Protein AF-A0A936H8Q2-F1 (afdb_monomer_lite)

Sequence (75 aa):
MEIVDILEYREQAKLIGYFKNKGTEWCEGIDVFCSDMWPGFINTARAVFPRATVVVDRFHFFITRRCFVRFSIGI

Radius of gyration: 11.95 Å; chains: 1; bounding box: 28×22×33 Å

Foldseek 3Di:
DDDPDDDPDLALVVLLVVLVVVDLVVLAQFAEWEWEPPVSSVVSCVVRRVRHHYHHDPDPPPDDPDIDIDTDRDD

Secondary structure (DSSP, 8-state):
-------S---HHHHHHHHHHT-HHHHHTEEEEEEES-HHHHHHHHHH-TTSEEEEE----TT------EEEE--

Structure (mmCIF, N/CA/C/O backbone):
data_AF-A0A936H8Q2-F1
#
_entry.id   AF-A0A936H8Q2-F1
#
loop_
_atom_site.group_PDB
_atom_site.id
_atom_site.type_symbol
_atom_site.label_atom_id
_atom_site.label_alt_id
_atom_site.label_comp_id
_atom_site.label_asym_id
_atom_site.label_entity_id
_atom_site.label_seq_id
_atom_site.pdbx_PDB_ins_code
_atom_site.Cartn_x
_atom_site.Cartn_y
_atom_site.Cartn_z
_atom_site.occupancy
_atom_site.B_iso_or_equiv
_atom_site.auth_seq_id
_atom_site.auth_comp_id
_atom_site.auth_asym_id
_atom_site.auth_atom_id
_atom_site.pdbx_PDB_model_num
ATOM 1 N N . MET A 1 1 ? -15.236 1.878 -11.555 1.00 48.81 1 MET A N 1
ATOM 2 C CA . MET A 1 1 ? -13.832 1.947 -11.102 1.00 48.81 1 MET A CA 1
ATOM 3 C C . MET A 1 1 ? -13.651 3.324 -10.516 1.00 48.81 1 MET A C 1
ATOM 5 O O . MET A 1 1 ? -13.684 4.287 -11.266 1.00 48.81 1 MET A O 1
ATOM 9 N N . GLU A 1 2 ? -13.582 3.410 -9.196 1.00 67.00 2 GLU A N 1
ATOM 10 C CA . GLU A 1 2 ? -13.403 4.678 -8.495 1.00 67.00 2 GLU A CA 1
ATOM 11 C C . GLU A 1 2 ? -11.927 4.799 -8.113 1.00 67.00 2 GLU A C 1
ATOM 13 O O . GLU A 1 2 ? -11.331 3.841 -7.616 1.00 67.00 2 GLU A O 1
ATOM 18 N N . ILE A 1 3 ? -11.307 5.926 -8.458 1.00 72.25 3 ILE A N 1
ATOM 19 C CA . ILE A 1 3 ? -9.899 6.185 -8.154 1.00 72.25 3 ILE A CA 1
ATOM 20 C C . ILE A 1 3 ? -9.864 6.875 -6.795 1.00 72.25 3 ILE A C 1
ATOM 22 O O . ILE A 1 3 ? -10.414 7.962 -6.662 1.00 72.25 3 ILE A O 1
ATOM 26 N N . VAL A 1 4 ? -9.219 6.244 -5.810 1.00 78.19 4 VAL A N 1
ATOM 27 C CA . VAL A 1 4 ? -9.112 6.797 -4.449 1.00 78.19 4 VAL A CA 1
ATOM 28 C C . VAL A 1 4 ? -8.168 7.998 -4.413 1.00 78.19 4 VAL A C 1
ATOM 30 O O . VAL A 1 4 ? -8.521 9.030 -3.864 1.00 78.19 4 VAL A O 1
ATOM 33 N N . ASP A 1 5 ? -6.970 7.861 -4.985 1.00 81.69 5 ASP A N 1
ATOM 34 C CA . ASP A 1 5 ? -5.940 8.904 -5.034 1.00 81.69 5 ASP A CA 1
ATOM 35 C C . ASP A 1 5 ? -4.889 8.559 -6.100 1.00 81.69 5 ASP A C 1
ATOM 37 O O . ASP A 1 5 ? -4.724 7.396 -6.485 1.00 81.69 5 ASP A O 1
ATOM 41 N N . ILE A 1 6 ? -4.142 9.569 -6.552 1.00 83.06 6 ILE A N 1
ATOM 42 C CA . ILE A 1 6 ? -2.986 9.409 -7.441 1.00 83.06 6 ILE A CA 1
ATOM 43 C C . ILE A 1 6 ? -1.739 9.884 -6.695 1.00 83.06 6 ILE A C 1
ATOM 45 O O . ILE A 1 6 ? -1.634 11.052 -6.332 1.00 83.06 6 ILE A O 1
ATOM 49 N N . LEU A 1 7 ? -0.784 8.977 -6.482 1.00 85.06 7 LEU A N 1
ATOM 50 C CA . LEU A 1 7 ? 0.488 9.280 -5.824 1.00 85.06 7 LEU A CA 1
ATOM 51 C C . LEU A 1 7 ? 1.606 9.404 -6.864 1.00 85.06 7 LEU A C 1
ATOM 53 O O . LEU A 1 7 ? 1.774 8.529 -7.711 1.00 85.06 7 LEU A O 1
ATOM 57 N N . GLU A 1 8 ? 2.407 10.466 -6.774 1.00 86.19 8 GLU A N 1
ATOM 58 C CA . GLU A 1 8 ? 3.552 10.703 -7.675 1.00 86.19 8 GLU A CA 1
ATOM 59 C C . GLU A 1 8 ? 4.829 9.963 -7.246 1.00 86.19 8 GLU A C 1
ATOM 61 O O . GLU A 1 8 ? 5.863 10.016 -7.912 1.00 86.19 8 GLU A O 1
ATOM 66 N N . TYR A 1 9 ? 4.774 9.257 -6.118 1.00 84.19 9 TYR A N 1
ATOM 67 C CA . TYR A 1 9 ? 5.901 8.554 -5.525 1.00 84.19 9 TYR A CA 1
ATOM 68 C C . TYR A 1 9 ? 5.587 7.075 -5.321 1.00 84.19 9 TYR A C 1
ATOM 70 O O . TYR A 1 9 ? 4.443 6.667 -5.141 1.00 84.19 9 TYR A O 1
ATOM 78 N N . ARG A 1 10 ? 6.652 6.271 -5.288 1.00 82.00 10 ARG A N 1
ATOM 79 C CA . ARG A 1 10 ? 6.586 4.842 -4.952 1.00 82.00 10 ARG A CA 1
ATOM 80 C C . ARG A 1 10 ? 7.369 4.479 -3.698 1.00 82.00 10 ARG A C 1
ATOM 82 O O . ARG A 1 10 ? 7.363 3.333 -3.307 1.00 82.00 10 ARG A O 1
ATOM 89 N N . GLU A 1 11 ? 8.082 5.406 -3.069 1.00 87.69 11 GLU A N 1
ATOM 90 C CA . GLU A 1 11 ? 8.935 5.090 -1.915 1.00 87.69 11 GLU A CA 1
ATOM 91 C C . GLU A 1 11 ? 8.143 4.417 -0.782 1.00 87.69 11 GLU A C 1
ATOM 93 O O . GLU A 1 11 ? 7.136 4.952 -0.318 1.00 87.69 11 GLU A O 1
ATOM 98 N N . GLN A 1 12 ? 8.626 3.265 -0.303 1.00 86.88 12 GLN A N 1
ATOM 99 C CA . GLN A 1 12 ? 7.931 2.447 0.697 1.00 86.88 12 GLN A CA 1
ATOM 100 C C . GLN A 1 12 ? 7.564 3.250 1.956 1.00 86.88 12 GLN A C 1
ATOM 102 O O . GLN A 1 12 ? 6.431 3.179 2.424 1.00 86.88 12 GLN A O 1
ATOM 107 N N . ALA A 1 13 ? 8.496 4.059 2.472 1.00 89.50 13 ALA A N 1
ATOM 108 C CA . ALA A 1 13 ? 8.270 4.878 3.663 1.00 89.50 13 ALA A CA 1
ATOM 109 C C . ALA A 1 13 ? 7.112 5.875 3.480 1.00 89.50 13 ALA A C 1
ATOM 111 O O . ALA A 1 13 ? 6.260 6.001 4.360 1.00 89.50 13 ALA A O 1
ATOM 112 N N . LYS A 1 14 ? 7.039 6.533 2.314 1.00 89.31 14 LYS A N 1
ATOM 113 C CA . LYS A 1 14 ? 5.957 7.473 1.991 1.00 89.31 14 LYS A CA 1
ATOM 114 C C . LYS A 1 14 ? 4.620 6.758 1.811 1.00 89.31 14 LYS A C 1
ATOM 116 O O . LYS A 1 14 ? 3.608 7.263 2.279 1.00 89.31 14 LYS A O 1
ATOM 121 N N . LEU A 1 15 ? 4.611 5.567 1.206 1.00 88.31 15 LEU A N 1
ATOM 122 C CA . LEU A 1 15 ? 3.396 4.755 1.063 1.00 88.31 15 LEU A CA 1
ATOM 123 C C . LEU A 1 15 ? 2.853 4.289 2.422 1.00 88.31 15 LEU A C 1
ATOM 125 O O . LEU A 1 15 ? 1.655 4.384 2.665 1.00 88.31 15 LEU A O 1
ATOM 129 N N . ILE A 1 16 ? 3.727 3.834 3.328 1.00 89.81 16 ILE A N 1
ATOM 130 C CA . ILE A 1 16 ? 3.329 3.463 4.696 1.00 89.81 16 ILE A CA 1
ATOM 131 C C . ILE A 1 16 ? 2.728 4.673 5.417 1.00 89.81 16 ILE A C 1
ATOM 133 O O . ILE A 1 16 ? 1.681 4.547 6.048 1.00 89.81 16 ILE A O 1
ATOM 137 N N . GLY A 1 17 ? 3.367 5.842 5.309 1.00 91.31 17 GLY A N 1
ATOM 138 C CA . GLY A 1 17 ? 2.846 7.085 5.879 1.00 91.31 17 GLY A CA 1
ATOM 139 C C . GLY A 1 17 ? 1.479 7.460 5.307 1.00 91.31 17 GLY A C 1
ATOM 140 O O . GLY A 1 17 ? 0.561 7.747 6.068 1.00 91.31 17 GLY A O 1
ATOM 141 N N . TYR A 1 18 ? 1.318 7.386 3.984 1.00 90.62 18 TYR A N 1
ATOM 142 C CA . TYR A 1 18 ? 0.054 7.669 3.306 1.00 90.62 18 TYR A CA 1
ATOM 143 C C . TYR A 1 18 ? -1.092 6.796 3.831 1.00 90.62 18 TYR A C 1
ATOM 145 O O . TYR A 1 18 ? -2.135 7.328 4.205 1.00 90.62 18 TYR A O 1
ATOM 153 N N . PHE A 1 19 ? -0.894 5.478 3.928 1.00 88.00 19 PHE A N 1
ATOM 154 C CA . PHE A 1 19 ? -1.951 4.593 4.415 1.00 88.00 19 PHE A CA 1
ATOM 155 C C . PHE A 1 19 ? -2.246 4.787 5.901 1.00 88.00 19 PHE A C 1
ATOM 157 O O . PHE A 1 19 ? -3.408 4.872 6.281 1.00 88.00 19 PHE A O 1
ATOM 164 N N . LYS A 1 20 ? -1.219 4.961 6.741 1.00 88.31 20 LYS A N 1
ATOM 165 C CA . LYS A 1 20 ? -1.428 5.272 8.164 1.00 88.31 20 LYS A CA 1
ATOM 166 C C . LYS A 1 20 ? -2.198 6.579 8.367 1.00 88.31 20 LYS A C 1
ATOM 168 O O . LYS A 1 20 ? -3.032 6.651 9.262 1.00 88.31 20 LYS A O 1
ATOM 173 N N . ASN A 1 21 ? -1.973 7.577 7.513 1.00 91.19 21 ASN A N 1
ATOM 174 C CA . ASN A 1 21 ? -2.694 8.850 7.560 1.00 91.19 21 ASN A CA 1
ATOM 175 C C . ASN A 1 21 ? -4.182 8.725 7.188 1.00 91.19 21 ASN A C 1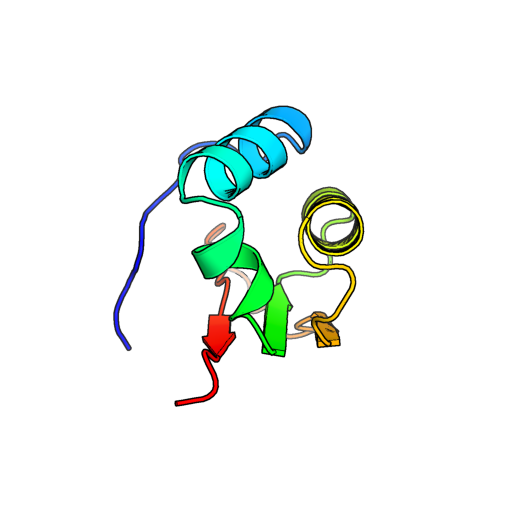
ATOM 177 O O . ASN A 1 21 ? -4.964 9.579 7.594 1.00 91.19 21 ASN A O 1
ATOM 181 N N . LYS A 1 22 ? -4.597 7.684 6.450 1.00 86.56 22 LYS A N 1
ATOM 182 C CA . LYS A 1 22 ? -6.023 7.401 6.188 1.00 86.56 22 LYS A CA 1
ATOM 183 C C . LYS A 1 22 ? -6.753 6.849 7.420 1.00 86.56 22 LYS A C 1
ATOM 185 O O . LYS A 1 22 ? -7.979 6.851 7.441 1.00 86.56 22 LYS A O 1
ATOM 190 N N . GLY A 1 23 ? -6.011 6.433 8.446 1.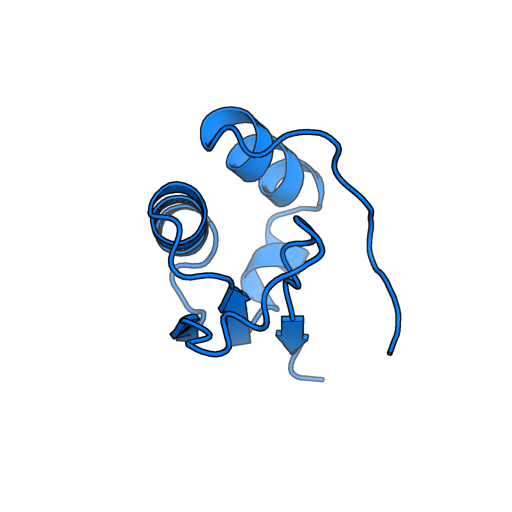00 87.19 23 GLY A N 1
ATOM 191 C CA . GLY A 1 23 ? -6.541 5.915 9.701 1.00 87.19 23 GLY A CA 1
ATOM 192 C C . GLY A 1 23 ? -6.480 4.393 9.791 1.00 87.19 23 GLY A C 1
ATOM 193 O O . GLY A 1 23 ? -6.543 3.676 8.790 1.00 87.19 23 GLY A O 1
ATOM 194 N N . THR A 1 24 ? -6.347 3.898 11.022 1.00 84.50 24 THR A N 1
ATOM 195 C CA . THR A 1 24 ? -6.223 2.462 11.305 1.00 84.50 24 THR A CA 1
ATOM 196 C C . THR A 1 24 ? -7.489 1.699 10.928 1.00 84.50 24 THR A C 1
ATOM 198 O O . THR A 1 24 ? -7.380 0.661 10.289 1.00 84.50 24 THR A O 1
ATOM 201 N N . GLU A 1 25 ? -8.676 2.238 11.222 1.00 83.81 25 GLU A N 1
ATOM 202 C CA . GLU A 1 25 ? -9.959 1.608 10.865 1.00 83.81 25 GLU A CA 1
ATOM 203 C C . GLU A 1 25 ? -10.099 1.413 9.351 1.00 83.81 25 GLU A C 1
ATOM 205 O O . GLU A 1 25 ? -10.519 0.355 8.888 1.00 83.81 25 GLU A O 1
ATOM 210 N N . TRP A 1 26 ? -9.670 2.408 8.568 1.00 84.75 26 TRP A N 1
ATOM 211 C CA . TRP A 1 26 ? -9.668 2.313 7.110 1.00 84.75 26 TRP A CA 1
ATOM 212 C C . TRP A 1 26 ? -8.714 1.220 6.616 1.00 84.75 26 TRP A C 1
ATOM 214 O O . TRP A 1 26 ? -9.047 0.473 5.700 1.00 84.75 26 TRP A O 1
ATOM 224 N N . CYS A 1 27 ? -7.541 1.095 7.244 1.00 84.56 27 CYS A N 1
ATOM 225 C CA . CYS A 1 27 ? -6.578 0.048 6.910 1.00 84.56 27 CYS A CA 1
ATOM 226 C C . CYS A 1 27 ? -7.070 -1.352 7.299 1.00 84.56 27 CYS A C 1
ATOM 228 O O . CYS A 1 27 ? -6.858 -2.306 6.555 1.00 84.56 27 CYS A O 1
ATOM 230 N N . GLU A 1 28 ? -7.716 -1.486 8.454 1.00 83.81 28 GLU A N 1
ATOM 231 C CA . GLU A 1 28 ? -8.247 -2.760 8.943 1.00 83.81 28 GLU A CA 1
ATOM 232 C C . GLU A 1 28 ? -9.465 -3.243 8.152 1.00 83.81 28 GLU A C 1
ATOM 234 O O . GLU A 1 28 ? -9.687 -4.450 8.078 1.00 83.81 28 GLU A O 1
ATOM 239 N N . GLY A 1 29 ? -10.212 -2.329 7.526 1.00 82.38 29 GLY A N 1
ATOM 240 C CA . GLY A 1 29 ? -11.324 -2.651 6.630 1.00 82.38 29 GLY A CA 1
ATOM 241 C C . GLY A 1 29 ? -10.908 -3.159 5.244 1.00 82.38 29 GLY A C 1
ATOM 242 O O . GLY A 1 29 ? -11.774 -3.460 4.428 1.00 82.38 29 GLY A O 1
ATOM 243 N N . ILE A 1 30 ? -9.609 -3.236 4.936 1.00 83.94 30 ILE A N 1
ATOM 244 C CA . ILE A 1 30 ? -9.123 -3.758 3.653 1.00 83.94 30 ILE A CA 1
ATOM 245 C C . ILE A 1 30 ? -8.963 -5.278 3.741 1.00 83.94 30 ILE A C 1
ATOM 247 O O . ILE A 1 30 ? -8.069 -5.778 4.422 1.00 83.94 30 ILE A O 1
ATOM 251 N N . ASP A 1 31 ? -9.762 -6.014 2.966 1.00 81.69 31 ASP A N 1
ATOM 252 C CA . ASP A 1 31 ? -9.689 -7.482 2.903 1.00 81.69 31 ASP A CA 1
ATOM 253 C C . ASP A 1 31 ? -8.713 -7.981 1.837 1.00 81.69 31 ASP A C 1
ATOM 255 O O . ASP A 1 31 ? -8.065 -9.019 1.988 1.00 81.69 31 ASP A O 1
ATOM 259 N N . VAL A 1 32 ? -8.605 -7.244 0.730 1.00 81.44 32 VAL A N 1
ATOM 260 C CA . VAL A 1 32 ? -7.773 -7.612 -0.418 1.00 81.44 32 VAL A CA 1
ATOM 261 C C . VAL A 1 32 ? -6.992 -6.397 -0.889 1.00 81.44 32 VAL A C 1
ATOM 263 O O . VAL A 1 32 ? -7.576 -5.361 -1.211 1.00 81.44 32 VAL A O 1
ATOM 266 N N . PHE A 1 33 ? -5.673 -6.558 -0.970 1.00 85.12 33 PHE A N 1
ATOM 267 C CA . PHE A 1 33 ? -4.741 -5.584 -1.518 1.00 85.12 33 PHE A CA 1
ATOM 268 C C . PHE A 1 33 ? -4.135 -6.148 -2.801 1.00 85.12 33 PHE A C 1
ATOM 270 O O . PHE A 1 33 ? -3.331 -7.079 -2.748 1.00 85.12 33 PHE A O 1
ATOM 277 N N . CYS A 1 34 ? -4.517 -5.602 -3.954 1.00 84.19 34 CYS A N 1
ATOM 278 C CA . CYS A 1 34 ? -3.910 -5.968 -5.233 1.00 84.19 34 CYS A CA 1
ATOM 279 C C . CYS A 1 34 ? -2.861 -4.929 -5.640 1.00 84.19 34 CYS A C 1
ATOM 281 O O . CYS A 1 34 ? -3.183 -3.744 -5.631 1.00 84.19 34 CYS A O 1
ATOM 283 N N . SER A 1 35 ? -1.645 -5.339 -6.005 1.00 84.12 35 SER A N 1
ATOM 284 C CA . SER A 1 35 ? -0.602 -4.429 -6.508 1.00 84.12 35 SER A CA 1
ATOM 285 C C . SER A 1 35 ? 0.305 -5.075 -7.548 1.00 84.12 35 SER A C 1
ATOM 287 O O . SER A 1 35 ? 0.393 -6.298 -7.635 1.00 84.12 35 SER A O 1
ATOM 289 N N . ASP A 1 36 ? 1.081 -4.247 -8.249 1.00 79.38 36 ASP A N 1
ATOM 290 C CA . ASP A 1 36 ? 2.200 -4.703 -9.078 1.00 79.38 36 ASP A CA 1
ATOM 291 C C . ASP A 1 36 ? 3.233 -5.514 -8.268 1.00 79.38 36 ASP A C 1
ATOM 293 O O . ASP A 1 36 ? 3.330 -5.412 -7.040 1.00 79.38 36 ASP A O 1
ATOM 297 N N . MET A 1 37 ? 4.087 -6.261 -8.975 1.00 82.44 37 MET A N 1
ATOM 298 C CA . MET A 1 37 ? 5.153 -7.104 -8.403 1.00 82.44 37 MET A CA 1
ATOM 299 C C . MET A 1 37 ? 6.286 -6.319 -7.716 1.00 82.44 37 MET A C 1
ATOM 301 O O . MET A 1 37 ? 7.239 -6.908 -7.205 1.00 82.44 37 MET A O 1
ATOM 305 N N . TRP A 1 38 ? 6.228 -4.986 -7.691 1.00 84.25 38 TRP A N 1
ATOM 306 C CA . TRP A 1 38 ? 7.301 -4.195 -7.106 1.00 84.25 38 TRP A CA 1
ATOM 307 C C . TRP A 1 38 ? 7.413 -4.452 -5.587 1.00 84.25 38 TRP A C 1
ATOM 309 O O . TRP A 1 38 ? 6.441 -4.233 -4.856 1.00 84.25 38 TRP A O 1
ATOM 319 N N . PRO A 1 39 ? 8.596 -4.859 -5.075 1.00 84.12 39 PRO A N 1
ATOM 320 C CA . PRO A 1 39 ? 8.748 -5.287 -3.683 1.00 84.12 39 PRO A CA 1
ATOM 321 C C . PRO A 1 39 ? 8.317 -4.252 -2.645 1.00 84.12 39 PRO A C 1
ATOM 323 O O . PRO A 1 39 ? 7.860 -4.625 -1.568 1.00 84.12 39 PRO A O 1
ATOM 326 N N . GLY A 1 40 ? 8.428 -2.956 -2.950 1.00 86.69 40 GLY A N 1
ATOM 327 C CA . GLY A 1 40 ? 8.010 -1.921 -2.010 1.00 86.69 40 GLY A CA 1
ATOM 328 C C . GLY A 1 40 ? 6.498 -1.894 -1.773 1.00 86.69 40 GLY A C 1
ATOM 329 O O . GLY A 1 40 ? 6.097 -1.659 -0.639 1.00 86.69 40 GLY A O 1
ATOM 330 N N . PHE A 1 41 ? 5.657 -2.228 -2.762 1.00 86.56 41 PHE A N 1
ATOM 331 C CA . PHE A 1 41 ? 4.208 -2.350 -2.538 1.00 86.56 41 PHE A CA 1
ATOM 332 C C . PHE A 1 41 ? 3.879 -3.574 -1.689 1.00 86.56 41 PHE A C 1
ATOM 334 O O . PHE A 1 41 ? 3.123 -3.463 -0.729 1.00 86.56 41 PHE A O 1
ATOM 341 N N . ILE A 1 42 ? 4.513 -4.711 -1.981 1.00 87.88 42 ILE A N 1
ATOM 342 C CA . ILE A 1 42 ? 4.324 -5.957 -1.227 1.00 87.88 42 ILE A CA 1
ATOM 343 C C . ILE A 1 42 ? 4.740 -5.765 0.238 1.00 87.88 42 ILE A C 1
ATOM 345 O O . ILE A 1 42 ? 4.024 -6.167 1.156 1.00 87.88 42 ILE A O 1
ATOM 349 N N . ASN A 1 43 ? 5.884 -5.119 0.473 1.00 90.81 43 ASN A N 1
ATOM 350 C CA . ASN A 1 43 ? 6.380 -4.856 1.820 1.00 90.81 43 ASN A CA 1
ATOM 351 C C . ASN A 1 43 ? 5.522 -3.824 2.558 1.00 90.81 43 ASN A C 1
ATOM 353 O O . ASN A 1 43 ? 5.259 -4.006 3.745 1.00 90.81 43 ASN A O 1
ATOM 357 N N . THR A 1 44 ? 5.047 -2.773 1.879 1.00 91.19 44 THR A N 1
ATOM 358 C CA . THR A 1 44 ? 4.078 -1.836 2.466 1.00 91.19 44 THR A CA 1
ATOM 359 C C . THR A 1 44 ? 2.794 -2.556 2.853 1.00 91.19 44 THR A C 1
ATOM 361 O O . THR A 1 44 ? 2.323 -2.371 3.970 1.00 91.19 44 THR A O 1
ATOM 364 N N . ALA A 1 45 ? 2.254 -3.409 1.982 1.00 88.75 45 ALA A N 1
ATOM 365 C CA . ALA A 1 45 ? 1.015 -4.122 2.254 1.00 88.75 45 ALA A CA 1
ATOM 366 C C . ALA A 1 45 ? 1.136 -5.017 3.489 1.00 88.75 45 ALA A C 1
ATOM 368 O O . ALA A 1 45 ? 0.294 -4.957 4.374 1.00 88.75 45 ALA A O 1
ATOM 369 N N . ARG A 1 46 ? 2.240 -5.761 3.611 1.00 87.75 46 ARG A N 1
ATOM 370 C CA . ARG A 1 46 ? 2.528 -6.578 4.800 1.00 87.75 46 ARG A CA 1
ATOM 371 C C . ARG A 1 46 ? 2.710 -5.753 6.074 1.00 87.75 46 ARG A C 1
ATOM 373 O O . ARG A 1 46 ? 2.397 -6.239 7.154 1.00 87.75 46 ARG A O 1
ATOM 380 N N . ALA A 1 47 ? 3.237 -4.535 5.958 1.00 89.81 47 ALA A N 1
ATOM 381 C CA . ALA A 1 47 ? 3.474 -3.660 7.102 1.00 89.81 47 ALA A CA 1
ATOM 382 C C . ALA A 1 47 ? 2.210 -2.927 7.581 1.00 89.81 47 ALA A C 1
ATOM 384 O O . ALA A 1 47 ? 2.119 -2.588 8.758 1.00 89.81 47 ALA A O 1
ATOM 385 N N . VAL A 1 48 ? 1.273 -2.637 6.676 1.00 89.56 48 VAL A N 1
ATOM 386 C CA . VAL A 1 48 ? 0.087 -1.812 6.958 1.00 89.56 48 VAL A CA 1
ATOM 387 C C . VAL A 1 48 ? -1.182 -2.654 7.089 1.00 89.56 48 VAL A C 1
ATOM 389 O O . VAL A 1 48 ? -2.037 -2.335 7.909 1.00 89.56 48 VAL A O 1
ATOM 392 N N . PHE A 1 49 ? -1.297 -3.740 6.325 1.00 88.31 49 PHE A N 1
ATOM 393 C CA . PHE A 1 49 ? -2.500 -4.563 6.230 1.00 88.31 49 PHE A CA 1
ATOM 394 C C . PHE A 1 49 ? -2.204 -6.012 6.654 1.00 88.31 49 PHE A C 1
ATOM 396 O O . PHE A 1 49 ? -2.135 -6.908 5.812 1.00 88.31 49 PHE A O 1
ATOM 403 N N . PRO A 1 50 ? -2.032 -6.291 7.959 1.00 82.06 50 PRO A N 1
ATOM 404 C CA . PRO A 1 50 ? -1.692 -7.635 8.434 1.00 82.06 50 PRO A CA 1
ATOM 405 C C . PRO A 1 50 ? -2.802 -8.668 8.185 1.00 82.06 50 PRO A C 1
ATOM 407 O O . PRO A 1 50 ? -2.529 -9.866 8.172 1.00 82.06 50 PRO A O 1
ATOM 410 N N . ARG A 1 51 ? -4.047 -8.215 7.994 1.00 84.06 51 ARG A N 1
ATOM 411 C CA . ARG A 1 51 ? -5.221 -9.065 7.748 1.00 84.06 51 ARG A CA 1
ATOM 412 C C . ARG A 1 51 ? -5.596 -9.192 6.270 1.00 84.06 51 ARG A C 1
ATOM 414 O O . ARG A 1 51 ? -6.381 -10.075 5.936 1.00 84.06 51 ARG A O 1
ATOM 421 N N . ALA A 1 52 ? -5.049 -8.341 5.404 1.00 85.31 52 ALA A N 1
ATOM 422 C CA . ALA A 1 52 ? -5.434 -8.312 4.001 1.00 85.31 52 ALA A CA 1
ATOM 423 C C . ALA A 1 52 ? -4.724 -9.404 3.196 1.00 85.31 52 ALA A C 1
ATOM 425 O O . ALA A 1 52 ? -3.528 -9.663 3.354 1.00 85.31 52 ALA A O 1
ATOM 426 N N . THR A 1 53 ? -5.445 -9.987 2.244 1.00 85.94 53 THR A N 1
ATOM 427 C CA . THR A 1 53 ? -4.863 -10.864 1.231 1.00 85.94 53 THR A CA 1
ATOM 428 C C . THR A 1 53 ? -4.103 -10.022 0.213 1.00 85.94 53 THR A C 1
ATOM 430 O O . THR A 1 53 ? -4.698 -9.239 -0.528 1.00 85.94 53 THR A O 1
ATOM 433 N N . VAL A 1 54 ? -2.781 -10.192 0.158 1.00 86.62 54 VAL A N 1
ATOM 434 C CA . VAL A 1 54 ? -1.923 -9.513 -0.823 1.00 86.62 54 VAL A CA 1
ATOM 435 C C . VAL A 1 54 ? -1.918 -10.300 -2.132 1.00 86.62 54 VAL A C 1
ATOM 437 O O . VAL A 1 54 ? -1.341 -11.385 -2.215 1.00 86.62 54 VAL A O 1
ATOM 440 N N . VAL A 1 55 ? -2.551 -9.744 -3.161 1.00 84.31 55 VAL A N 1
ATOM 441 C CA . VAL A 1 55 ? -2.592 -10.291 -4.520 1.00 84.31 55 VAL A CA 1
ATOM 442 C C . VAL A 1 55 ? -1.590 -9.531 -5.379 1.00 84.31 55 VAL A C 1
ATOM 444 O O . VAL A 1 55 ? -1.656 -8.313 -5.510 1.00 84.31 55 VAL A O 1
ATOM 447 N N . VAL A 1 56 ? -0.643 -10.254 -5.968 1.00 82.81 56 VAL A N 1
ATOM 448 C CA . VAL A 1 56 ? 0.321 -9.660 -6.896 1.00 82.81 56 VAL A CA 1
ATOM 449 C C . VAL A 1 56 ? -0.216 -9.793 -8.311 1.00 82.81 56 VAL A C 1
ATOM 451 O O . VAL A 1 56 ? -0.409 -10.909 -8.802 1.00 82.81 56 VAL A O 1
ATOM 454 N N . ASP A 1 57 ? -0.432 -8.661 -8.969 1.00 75.88 57 ASP A N 1
ATOM 455 C CA . ASP A 1 57 ? -0.833 -8.631 -10.363 1.00 75.88 57 ASP A CA 1
ATOM 456 C C . ASP A 1 57 ? 0.354 -8.984 -11.274 1.00 75.88 57 ASP A C 1
ATOM 458 O O . ASP A 1 57 ? 1.475 -8.491 -11.111 1.00 75.88 57 ASP A O 1
ATOM 462 N N . ARG A 1 58 ? 0.123 -9.906 -12.218 1.00 66.88 58 ARG A N 1
ATOM 463 C CA . ARG A 1 58 ? 1.144 -10.375 -13.172 1.00 66.88 58 ARG A CA 1
ATOM 464 C C . ARG A 1 58 ? 0.999 -9.744 -14.558 1.00 66.88 58 ARG A C 1
ATOM 466 O O . ARG A 1 58 ? 1.826 -10.039 -15.425 1.00 66.88 58 ARG A O 1
ATOM 473 N N . PHE A 1 59 ? 0.000 -8.893 -14.794 1.00 60.47 59 PHE A N 1
ATOM 474 C CA . PHE A 1 59 ? -0.249 -8.295 -16.101 1.00 60.47 59 PHE A CA 1
ATOM 475 C C . PHE A 1 59 ? 0.641 -7.065 -16.317 1.00 60.47 59 PHE A C 1
ATOM 477 O O . PHE A 1 59 ? 0.223 -5.920 -16.204 1.00 60.47 59 PHE A O 1
ATOM 484 N N . HIS A 1 60 ? 1.887 -7.301 -16.724 1.00 54.94 60 HIS A N 1
ATOM 485 C CA . HIS A 1 60 ? 2.742 -6.243 -17.263 1.00 54.94 60 HIS A CA 1
ATOM 486 C C . HIS A 1 60 ? 2.383 -5.983 -18.734 1.00 54.94 60 HIS A C 1
ATOM 488 O O . HIS A 1 60 ? 3.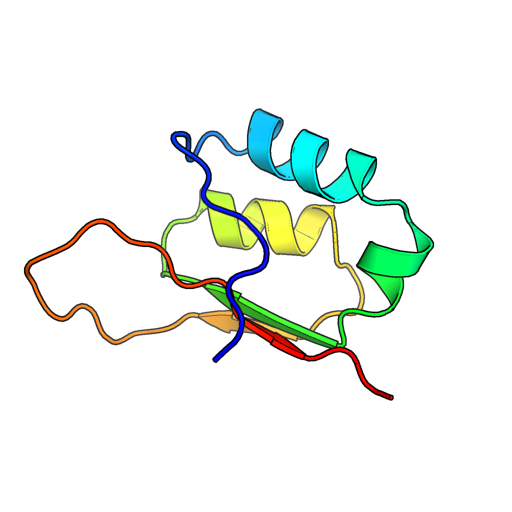099 -6.413 -19.639 1.00 54.94 60 HIS A O 1
ATOM 494 N N . PHE A 1 61 ? 1.271 -5.292 -19.003 1.00 46.03 61 PHE A N 1
ATOM 495 C CA . PHE A 1 61 ? 1.056 -4.733 -20.339 1.00 46.03 61 PHE A CA 1
ATOM 496 C C . PHE A 1 61 ? 1.921 -3.473 -20.464 1.00 46.03 61 PHE A C 1
ATOM 498 O O . PHE A 1 61 ? 1.675 -2.450 -19.823 1.00 46.03 61 PHE A O 1
ATOM 505 N N . PHE A 1 62 ? 3.002 -3.585 -21.235 1.00 45.88 62 PHE A N 1
ATOM 506 C CA . PHE A 1 62 ? 3.907 -2.491 -21.572 1.00 45.88 62 PHE A CA 1
ATOM 507 C C . PHE A 1 62 ? 3.103 -1.272 -22.047 1.00 45.88 62 PHE A C 1
ATOM 509 O O . PHE A 1 62 ? 2.524 -1.359 -23.122 1.00 45.88 62 PHE A O 1
ATOM 516 N N . ILE A 1 63 ? 3.070 -0.172 -21.270 1.00 39.91 63 ILE A N 1
ATOM 517 C CA . ILE A 1 63 ? 3.262 1.222 -21.750 1.00 39.91 63 ILE A CA 1
ATOM 518 C C . ILE A 1 63 ? 3.015 2.325 -20.707 1.00 39.91 63 ILE A C 1
ATOM 520 O O . ILE A 1 63 ? 3.495 3.438 -20.899 1.00 39.91 63 ILE A O 1
ATOM 524 N N . THR A 1 64 ? 2.410 2.070 -19.547 1.00 36.31 64 THR A N 1
ATOM 525 C CA . THR A 1 64 ? 2.191 3.152 -18.561 1.00 36.31 64 THR A CA 1
ATOM 526 C C . THR A 1 64 ? 2.522 2.725 -17.141 1.00 36.31 64 THR A C 1
ATOM 528 O O . THR A 1 64 ? 1.930 1.792 -16.618 1.00 36.31 64 THR A O 1
ATOM 531 N N . ARG A 1 65 ? 3.451 3.450 -16.499 1.00 40.16 65 ARG A N 1
ATOM 532 C CA . ARG A 1 65 ? 3.866 3.315 -15.089 1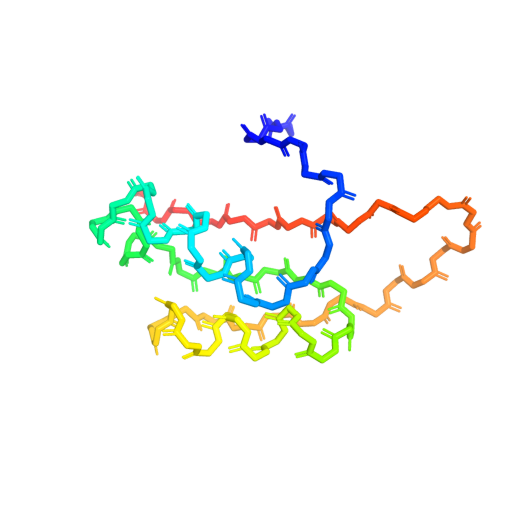.00 40.16 65 ARG A CA 1
ATOM 533 C C . ARG A 1 65 ? 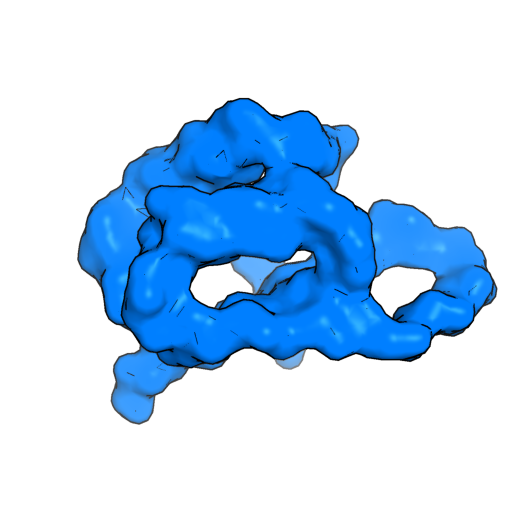2.753 3.719 -14.103 1.00 40.16 65 ARG A C 1
ATOM 535 O O . ARG A 1 65 ? 2.955 4.605 -13.276 1.00 40.16 65 ARG A O 1
ATOM 542 N N . ARG A 1 66 ? 1.564 3.131 -14.212 1.00 40.53 66 ARG A N 1
ATOM 543 C CA . ARG A 1 66 ? 0.456 3.347 -13.278 1.00 40.53 66 ARG A CA 1
ATOM 544 C C . ARG A 1 66 ? 0.217 2.060 -12.505 1.00 40.53 66 ARG A C 1
ATOM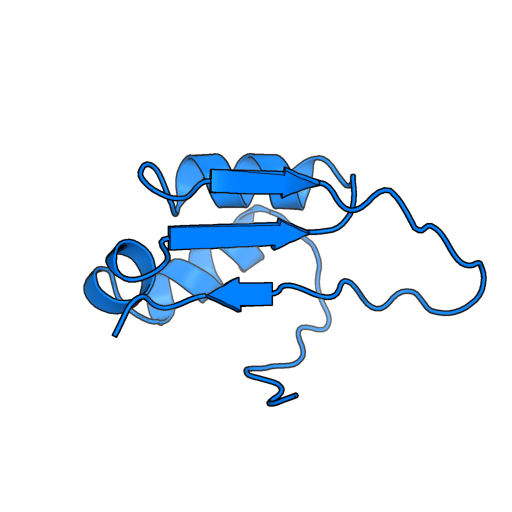 546 O O . ARG A 1 66 ? -0.356 1.124 -13.039 1.00 40.53 66 ARG A O 1
ATOM 553 N N . CYS A 1 67 ? 0.675 2.053 -11.255 1.00 43.28 67 CYS A N 1
ATOM 554 C CA . CYS A 1 67 ? 0.380 0.988 -10.309 1.00 43.28 67 CYS A CA 1
ATOM 555 C C . CYS A 1 67 ? -1.106 1.068 -9.950 1.00 43.28 67 CYS A C 1
ATOM 557 O O . CYS A 1 67 ? -1.552 2.078 -9.400 1.00 43.28 67 CYS A O 1
ATOM 559 N N . PHE A 1 68 ? -1.880 0.039 -10.287 1.00 43.94 68 PHE A N 1
ATOM 560 C CA . PHE A 1 68 ? -3.286 -0.034 -9.906 1.00 43.94 68 PHE A CA 1
ATOM 561 C C . PHE A 1 68 ? -3.387 -0.754 -8.567 1.00 43.94 68 PHE A C 1
ATOM 563 O O . PHE A 1 68 ? -3.153 -1.956 -8.489 1.00 43.94 68 PHE A O 1
ATOM 570 N N . VAL A 1 69 ? -3.706 -0.009 -7.509 1.00 51.41 69 VAL A N 1
ATOM 571 C CA . VAL A 1 69 ? -3.974 -0.612 -6.205 1.00 51.41 69 VAL A CA 1
ATOM 572 C C . VAL A 1 69 ? -5.477 -0.775 -6.050 1.00 51.41 69 VAL A C 1
ATOM 574 O O . VAL A 1 69 ? -6.205 0.215 -5.974 1.00 51.41 69 VAL A O 1
ATOM 577 N N . ARG A 1 70 ? -5.953 -2.023 -6.045 1.00 53.31 70 ARG A N 1
ATOM 578 C CA . ARG A 1 70 ? -7.364 -2.323 -5.777 1.00 53.31 70 ARG A CA 1
ATOM 579 C C . ARG A 1 70 ? -7.525 -2.704 -4.317 1.00 53.31 70 ARG A C 1
ATOM 581 O O . ARG A 1 70 ? -6.913 -3.669 -3.865 1.00 53.31 70 ARG A O 1
ATOM 588 N N . PHE A 1 71 ? -8.393 -1.965 -3.640 1.00 53.91 71 PHE A N 1
ATOM 589 C CA . PHE A 1 71 ? -8.866 -2.258 -2.297 1.00 53.91 71 PHE A CA 1
ATOM 590 C C . PHE A 1 71 ? -10.293 -2.787 -2.416 1.00 53.91 71 PHE A C 1
ATOM 592 O O . PHE A 1 71 ? -11.132 -2.153 -3.058 1.00 53.91 71 PHE A O 1
ATOM 599 N N . SER A 1 72 ? -10.559 -3.962 -1.854 1.00 49.84 72 SER A N 1
ATOM 600 C CA . SER A 1 72 ? -11.930 -4.405 -1.602 1.00 49.84 72 SER A CA 1
ATOM 601 C C . SER A 1 72 ? -12.186 -4.209 -0.118 1.00 49.84 72 SER A C 1
ATOM 603 O O . SER A 1 72 ? -11.537 -4.863 0.696 1.00 49.84 72 SER A O 1
ATOM 605 N N . ILE A 1 73 ? -13.069 -3.267 0.203 1.00 46.72 73 ILE A N 1
ATOM 606 C CA . ILE A 1 73 ? -13.590 -3.080 1.555 1.00 46.72 73 ILE A CA 1
ATOM 607 C C . ILE A 1 73 ? -14.813 -3.990 1.632 1.00 46.72 73 ILE A C 1
ATOM 609 O O . ILE A 1 73 ? -15.755 -3.794 0.861 1.00 46.72 73 ILE A O 1
ATOM 613 N N . GLY A 1 74 ? -14.764 -5.032 2.458 1.00 44.84 74 GLY A N 1
ATOM 614 C CA . GLY A 1 74 ? -15.931 -5.845 2.772 1.00 44.84 74 GLY A CA 1
ATOM 615 C C . GLY A 1 74 ? -16.946 -4.987 3.515 1.00 44.84 74 GLY A C 1
ATOM 616 O O . GLY A 1 74 ? -16.772 -4.703 4.698 1.00 44.84 74 GLY A O 1
ATOM 617 N N . ILE A 1 75 ? -17.967 -4.530 2.792 1.00 35.47 75 ILE A N 1
ATOM 618 C CA . ILE A 1 75 ? -19.226 -4.049 3.370 1.00 35.47 75 ILE A CA 1
ATOM 619 C C . ILE A 1 75 ? -20.156 -5.253 3.479 1.00 35.47 75 ILE A C 1
ATOM 621 O O . ILE A 1 75 ? -20.240 -6.002 2.476 1.00 35.47 75 ILE A O 1
#

pLDDT: mean 75.54, std 17.24, range [35.47, 91.31]